Protein AF-A0A8J9U810-F1 (afdb_monomer_lite)

pLDDT: mean 74.34, std 18.33, range [42.16, 97.56]

Sequence (85 aa):
MAFNALRLLIPTEPPDRKLSKIEILRLAGSYITHLDNQLYTGDLERPCLQRNDTDYKSTSLCTFCWSTIKKDKTSARNKEIHGFY

Organism: NCBI:txid405034

InterPro domains:
  IPR011598 Myc-type, basic helix-loop-helix (bHLH) domain [PF00010] (2-35)
  IPR011598 Myc-type, basic helix-loop-helix (bHLH) domain [PS50888] (1-35)
  IPR036638 Helix-loop-helix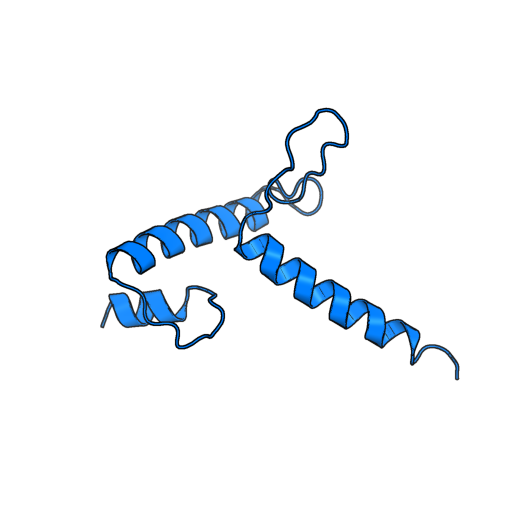 DNA-binding domain superfamily [G3DSA:4.10.280.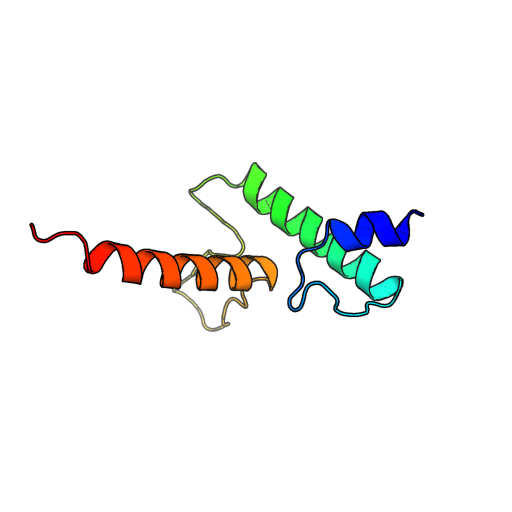10] (1-45)
  IPR036638 Helix-loop-helix DNA-binding domain superfamily [SSF47459] (2-51)
  IPR050283 E-box Binding Transcriptional Regulators [PTHR23349] (2-75)

Secondary structure (DSSP, 8-state):
--HHHHHHHS--SSTT----HHHHHHHHHHHHHHHHHHHHSTTT--TTT----SSSS-----HHHHHHHHHHHHHHHHHSSS---

Structure (mmCIF, N/CA/C/O backbone):
data_AF-A0A8J9U810-F1
#
_entry.id   AF-A0A8J9U810-F1
#
loop_
_atom_site.group_PDB
_atom_site.id
_atom_site.type_symbol
_atom_site.label_atom_id
_atom_site.label_alt_id
_atom_site.label_comp_id
_atom_site.label_asym_id
_atom_site.label_entity_id
_atom_site.label_seq_id
_atom_site.pdbx_PDB_ins_code
_atom_site.Cartn_x
_atom_site.Cartn_y
_atom_site.Cartn_z
_atom_site.occupancy
_atom_site.B_iso_or_equiv
_atom_site.auth_seq_id
_atom_site.auth_comp_id
_atom_site.auth_asym_id
_atom_site.auth_atom_id
_atom_site.pdbx_PDB_model_num
ATOM 1 N N . MET A 1 1 ? 5.985 -17.011 -11.896 1.00 62.06 1 MET A N 1
ATOM 2 C CA . MET A 1 1 ? 5.450 -15.631 -11.962 1.00 62.06 1 MET A CA 1
ATOM 3 C C . MET A 1 1 ? 4.874 -15.215 -10.603 1.00 62.06 1 MET A C 1
ATOM 5 O O . MET A 1 1 ? 3.668 -15.138 -10.469 1.00 62.06 1 MET A O 1
ATOM 9 N N . ALA A 1 2 ? 5.699 -14.981 -9.575 1.00 91.75 2 ALA A N 1
ATOM 10 C CA . ALA A 1 2 ? 5.190 -14.585 -8.246 1.00 91.75 2 ALA A CA 1
ATOM 11 C C . ALA A 1 2 ? 5.364 -13.078 -7.996 1.00 91.75 2 ALA A C 1
ATOM 13 O O . ALA A 1 2 ? 4.392 -12.366 -7.771 1.00 91.75 2 ALA A O 1
ATOM 14 N N . PHE A 1 3 ? 6.589 -12.565 -8.162 1.00 92.62 3 PHE A N 1
ATOM 15 C CA . PHE A 1 3 ? 6.876 -11.129 -8.045 1.00 92.62 3 PHE A CA 1
ATOM 16 C C . PHE A 1 3 ? 6.079 -10.270 -9.035 1.00 92.62 3 PHE A C 1
ATOM 18 O O . PHE A 1 3 ? 5.646 -9.184 -8.669 1.00 92.62 3 PHE A O 1
ATOM 25 N N . ASN A 1 4 ? 5.841 -10.763 -10.255 1.00 92.69 4 ASN A N 1
ATOM 26 C CA . ASN A 1 4 ? 5.038 -10.042 -11.247 1.00 92.69 4 ASN A CA 1
ATOM 27 C C . ASN A 1 4 ? 3.573 -9.927 -10.811 1.00 92.69 4 ASN A C 1
ATOM 29 O O . ASN A 1 4 ? 3.001 -8.851 -10.915 1.00 92.69 4 ASN A O 1
ATOM 33 N N . ALA A 1 5 ? 2.985 -11.001 -10.274 1.00 94.75 5 ALA A N 1
ATOM 34 C CA . ALA A 1 5 ? 1.621 -10.963 -9.752 1.00 94.75 5 ALA A CA 1
ATOM 35 C C . ALA A 1 5 ? 1.518 -10.004 -8.555 1.00 94.75 5 ALA A C 1
ATOM 37 O O . ALA A 1 5 ? 0.646 -9.143 -8.531 1.00 94.75 5 ALA A O 1
ATOM 38 N N . LEU A 1 6 ? 2.470 -10.080 -7.617 1.00 95.88 6 LEU A N 1
ATOM 39 C CA . LEU A 1 6 ? 2.521 -9.171 -6.471 1.00 95.88 6 LEU A CA 1
ATOM 40 C C . LEU A 1 6 ? 2.676 -7.704 -6.907 1.00 95.88 6 LEU A C 1
ATOM 42 O O . LEU A 1 6 ? 2.004 -6.829 -6.374 1.00 95.88 6 LEU A O 1
ATOM 46 N N . ARG A 1 7 ? 3.510 -7.428 -7.918 1.00 94.75 7 ARG A N 1
ATOM 47 C CA . ARG A 1 7 ? 3.714 -6.079 -8.466 1.00 94.75 7 ARG A CA 1
ATOM 48 C C . ARG A 1 7 ? 2.433 -5.465 -9.033 1.00 94.75 7 ARG A C 1
ATOM 50 O O . ARG A 1 7 ? 2.273 -4.252 -8.917 1.00 94.75 7 ARG A O 1
ATOM 57 N N . LEU A 1 8 ? 1.561 -6.270 -9.640 1.00 94.06 8 LEU A N 1
ATOM 58 C CA . LEU A 1 8 ? 0.291 -5.805 -10.207 1.00 94.06 8 LEU A CA 1
ATOM 59 C C . LEU A 1 8 ? -0.728 -5.400 -9.131 1.00 94.06 8 LEU A C 1
ATOM 61 O O . LEU A 1 8 ? -1.602 -4.588 -9.412 1.00 94.06 8 LEU A O 1
ATOM 65 N N . LEU A 1 9 ? -0.608 -5.933 -7.911 1.00 94.50 9 LEU A N 1
ATOM 66 C CA . LEU A 1 9 ? -1.501 -5.611 -6.791 1.00 94.50 9 LEU A CA 1
ATOM 67 C C . LEU A 1 9 ? -1.078 -4.356 -6.015 1.00 94.50 9 LEU A C 1
ATOM 69 O O . LEU A 1 9 ? -1.883 -3.801 -5.275 1.00 94.50 9 LEU A O 1
ATOM 73 N N . ILE A 1 10 ? 0.176 -3.913 -6.151 1.00 93.69 10 ILE A N 1
ATOM 74 C CA . ILE A 1 10 ? 0.696 -2.747 -5.429 1.00 93.69 10 ILE A CA 1
ATOM 75 C C . ILE A 1 10 ? 0.341 -1.469 -6.205 1.00 93.69 10 ILE A C 1
ATOM 77 O O . ILE A 1 10 ? 0.823 -1.299 -7.331 1.00 93.69 10 ILE A O 1
ATOM 81 N N . PRO A 1 11 ? -0.422 -0.531 -5.615 1.00 91.94 11 PRO A N 1
ATOM 82 C CA . PRO A 1 11 ? -0.734 0.732 -6.271 1.00 91.94 11 PRO A CA 1
ATOM 83 C C . PRO A 1 11 ? 0.509 1.634 -6.342 1.00 91.94 11 PRO A C 1
ATOM 85 O O . PRO A 1 11 ? 1.099 1.996 -5.324 1.00 91.94 11 PRO A O 1
ATOM 88 N N . THR A 1 12 ? 0.911 2.003 -7.559 1.00 91.88 12 THR A N 1
ATOM 89 C CA . THR A 1 12 ? 2.070 2.867 -7.840 1.00 91.88 12 THR A CA 1
ATOM 90 C C . THR A 1 12 ? 1.750 3.863 -8.942 1.00 91.88 12 THR A C 1
ATOM 92 O O . THR A 1 12 ? 1.038 3.520 -9.884 1.00 91.88 12 THR A O 1
ATOM 95 N N . GLU A 1 13 ? 2.372 5.037 -8.899 1.00 86.06 13 GLU A N 1
ATOM 96 C CA . GLU A 1 13 ? 2.298 6.024 -9.975 1.00 86.06 13 GLU A CA 1
ATOM 97 C C . GLU A 1 13 ? 3.720 6.391 -10.450 1.00 86.06 13 GLU A C 1
ATOM 99 O O . GLU A 1 13 ? 4.545 6.798 -9.621 1.00 86.06 13 GLU A O 1
ATOM 104 N N . PRO A 1 14 ? 4.056 6.195 -11.743 1.00 86.88 14 PRO A N 1
ATOM 105 C CA . PRO A 1 14 ? 3.239 5.575 -12.798 1.00 86.88 14 PRO A CA 1
ATOM 106 C C . PRO A 1 14 ? 3.083 4.041 -12.616 1.00 86.88 14 PRO A C 1
ATOM 108 O O . PRO A 1 14 ? 3.885 3.416 -11.907 1.00 86.88 14 PRO A O 1
ATOM 111 N N . PRO A 1 15 ? 2.057 3.402 -13.216 1.00 84.50 15 PRO A N 1
ATOM 112 C CA . PRO A 1 15 ? 1.749 1.981 -13.001 1.00 84.50 15 PRO A CA 1
ATOM 113 C C . PRO A 1 15 ? 2.852 1.036 -13.493 1.00 84.50 15 PRO A C 1
ATOM 115 O O . PRO A 1 15 ? 3.016 -0.049 -12.943 1.00 84.50 15 PRO A O 1
ATOM 118 N N . ASP A 1 16 ? 3.655 1.460 -14.462 1.00 86.25 16 ASP A N 1
ATOM 119 C CA . ASP A 1 16 ? 4.771 0.727 -15.063 1.00 86.25 16 ASP A CA 1
ATOM 120 C C . ASP A 1 16 ? 6.122 0.993 -14.375 1.00 86.25 16 ASP A C 1
ATOM 122 O O . ASP A 1 16 ? 7.164 0.509 -14.828 1.00 86.25 16 ASP A O 1
ATOM 126 N N . ARG A 1 17 ? 6.130 1.706 -13.236 1.00 92.06 17 ARG A N 1
ATOM 127 C CA . ARG A 1 17 ? 7.349 1.950 -12.454 1.00 92.06 17 ARG A CA 1
ATOM 128 C C . ARG A 1 17 ? 8.096 0.639 -12.184 1.00 92.06 17 ARG A C 1
ATOM 130 O O . ARG A 1 17 ? 7.575 -0.265 -11.520 1.00 92.06 17 ARG A O 1
ATOM 137 N N . LYS A 1 18 ? 9.343 0.546 -12.651 1.00 93.31 18 LYS A N 1
ATOM 138 C CA . LYS A 1 18 ? 10.219 -0.593 -12.349 1.00 93.31 18 LYS A CA 1
ATOM 139 C C . LYS A 1 18 ? 10.574 -0.569 -10.864 1.00 93.31 18 LYS A C 1
ATOM 141 O O . LYS A 1 18 ? 11.072 0.433 -10.363 1.00 93.31 18 LYS A O 1
ATOM 146 N N . LEU A 1 19 ? 10.298 -1.675 -10.180 1.00 92.88 19 LEU A N 1
ATOM 147 C CA . LEU A 1 19 ? 10.626 -1.883 -8.773 1.00 92.88 19 LEU A CA 1
ATOM 148 C C . LEU A 1 19 ? 11.558 -3.085 -8.656 1.00 92.88 19 LEU A C 1
ATOM 150 O O . LEU A 1 19 ? 11.343 -4.118 -9.294 1.00 92.88 19 LEU A O 1
ATOM 154 N N . SER A 1 20 ? 12.577 -2.964 -7.818 1.00 96.69 20 SER A N 1
ATOM 155 C CA . SER A 1 20 ? 13.397 -4.096 -7.400 1.00 96.69 20 SER A CA 1
ATOM 156 C C . SER A 1 20 ? 12.587 -5.080 -6.547 1.00 96.69 20 SER A C 1
ATOM 158 O O . SER A 1 20 ? 11.558 -4.739 -5.960 1.00 96.69 20 SER A O 1
ATOM 160 N N . LYS A 1 21 ? 13.073 -6.323 -6.423 1.00 95.75 21 LYS A N 1
ATOM 161 C CA . LYS A 1 21 ? 12.417 -7.361 -5.604 1.00 95.75 21 LYS A CA 1
ATOM 162 C C . LYS A 1 21 ? 12.193 -6.906 -4.157 1.00 95.75 21 LYS A C 1
ATOM 164 O O . LYS A 1 21 ? 11.137 -7.173 -3.595 1.00 95.75 21 LYS A O 1
ATOM 169 N N . ILE A 1 22 ? 13.161 -6.202 -3.567 1.00 97.38 22 ILE A N 1
ATOM 170 C CA . ILE A 1 22 ? 13.054 -5.707 -2.190 1.00 97.38 22 ILE A CA 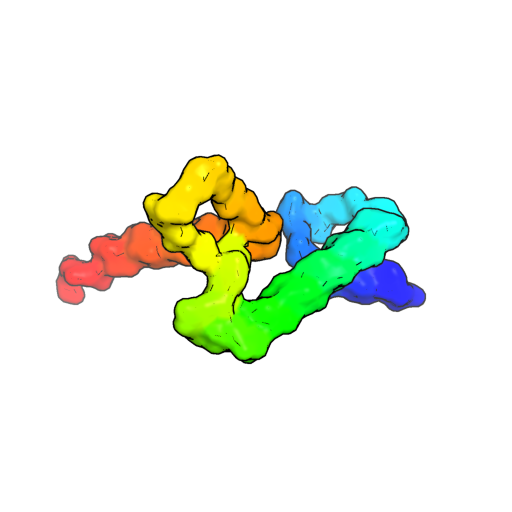1
ATOM 171 C C . ILE A 1 22 ? 12.056 -4.552 -2.069 1.00 97.38 22 ILE A C 1
ATOM 173 O O . ILE A 1 22 ? 11.304 -4.502 -1.099 1.00 97.38 22 ILE A O 1
ATOM 177 N N . GLU A 1 23 ? 11.993 -3.657 -3.057 1.00 95.19 23 GLU A N 1
ATOM 178 C CA . GLU A 1 23 ? 10.985 -2.592 -3.080 1.00 95.19 23 GLU A CA 1
ATOM 179 C C . GLU A 1 23 ? 9.572 -3.166 -3.171 1.00 95.19 23 GLU A C 1
ATOM 181 O O . GLU A 1 23 ? 8.698 -2.715 -2.438 1.00 95.19 23 GLU A O 1
ATOM 186 N N . ILE A 1 24 ? 9.363 -4.196 -4.001 1.00 96.00 24 ILE A N 1
ATOM 187 C CA . 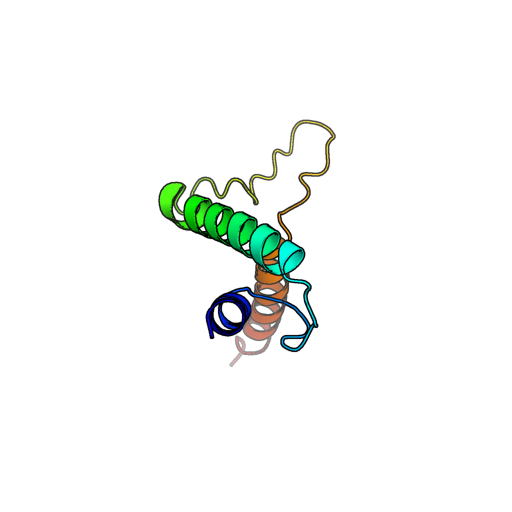ILE A 1 24 ? 8.074 -4.895 -4.106 1.00 96.00 24 ILE A CA 1
ATOM 188 C C . ILE A 1 24 ? 7.653 -5.446 -2.740 1.00 96.00 24 ILE A C 1
ATOM 190 O O . ILE A 1 24 ? 6.522 -5.226 -2.322 1.00 96.00 24 ILE A O 1
ATOM 194 N N . LEU A 1 25 ? 8.553 -6.125 -2.022 1.00 97.56 25 LEU A N 1
ATOM 195 C CA . LEU A 1 25 ? 8.232 -6.697 -0.710 1.00 97.56 25 LEU A CA 1
ATOM 196 C C . LEU A 1 25 ? 7.915 -5.619 0.331 1.00 97.56 25 LEU A C 1
ATOM 198 O O . LEU A 1 25 ? 6.938 -5.744 1.066 1.00 97.56 25 LEU A O 1
ATOM 202 N N . ARG A 1 26 ? 8.711 -4.544 0.374 1.00 95.81 26 ARG A N 1
ATOM 203 C CA . ARG A 1 26 ? 8.483 -3.426 1.301 1.00 95.81 26 ARG A CA 1
ATOM 204 C C . ARG A 1 26 ? 7.145 -2.742 1.029 1.00 95.81 26 ARG A C 1
ATOM 206 O O . ARG A 1 26 ? 6.371 -2.540 1.959 1.00 95.81 26 ARG A O 1
ATOM 213 N N . LEU A 1 27 ? 6.852 -2.441 -0.237 1.00 94.62 27 LEU A N 1
ATOM 214 C CA . LEU A 1 27 ? 5.592 -1.815 -0.633 1.00 94.62 27 LEU A CA 1
ATOM 215 C C . LEU A 1 27 ? 4.390 -2.729 -0.396 1.00 94.62 27 LEU A C 1
ATOM 217 O O . LEU A 1 27 ? 3.362 -2.239 0.057 1.00 94.62 27 LEU A O 1
ATOM 221 N N . ALA A 1 28 ? 4.516 -4.034 -0.646 1.00 96.19 28 ALA A N 1
ATOM 222 C CA . ALA A 1 28 ? 3.468 -5.000 -0.332 1.00 96.19 28 ALA A CA 1
ATOM 223 C C . ALA A 1 28 ? 3.149 -5.009 1.168 1.00 96.19 28 ALA A C 1
ATOM 225 O O . ALA A 1 28 ? 1.984 -4.904 1.537 1.00 96.19 28 ALA A O 1
ATOM 226 N N . GLY A 1 29 ? 4.173 -5.058 2.027 1.00 94.88 29 GLY A N 1
ATOM 227 C CA . GLY A 1 29 ? 3.992 -4.979 3.478 1.00 94.88 29 GLY A CA 1
ATOM 228 C C . GLY A 1 29 ? 3.285 -3.692 3.902 1.00 94.88 29 GLY A C 1
ATOM 229 O O . GLY A 1 29 ? 2.276 -3.742 4.599 1.00 94.88 29 GLY A O 1
ATOM 230 N N . SER A 1 30 ? 3.747 -2.539 3.409 1.00 92.06 30 SER A N 1
ATOM 231 C CA . SER A 1 30 ? 3.095 -1.254 3.688 1.00 92.06 30 SER A CA 1
ATOM 232 C C . SER A 1 30 ? 1.655 -1.183 3.167 1.00 92.06 30 SER A C 1
ATOM 234 O O . SER A 1 30 ? 0.817 -0.540 3.796 1.00 92.06 30 SER A O 1
ATOM 236 N N . TYR A 1 31 ? 1.354 -1.821 2.032 1.00 94.00 31 TYR A N 1
ATOM 237 C CA . TYR A 1 31 ? 0.005 -1.844 1.471 1.00 94.00 31 TYR A CA 1
ATOM 238 C C . TYR A 1 31 ? -0.933 -2.738 2.286 1.00 94.00 31 TYR A C 1
ATOM 240 O O . TYR A 1 31 ? -2.059 -2.333 2.554 1.00 94.00 31 TYR A O 1
ATOM 248 N N . ILE A 1 32 ? -0.456 -3.889 2.770 1.00 93.62 32 ILE A N 1
ATOM 249 C CA . ILE A 1 32 ? -1.211 -4.744 3.696 1.00 93.62 32 ILE A CA 1
ATOM 250 C C . ILE A 1 32 ? -1.573 -3.959 4.960 1.00 93.62 32 ILE A C 1
ATOM 252 O O . ILE A 1 32 ? -2.749 -3.878 5.287 1.00 93.62 32 ILE A O 1
ATOM 256 N N . THR A 1 33 ? -0.609 -3.305 5.618 1.00 89.50 33 THR A N 1
ATOM 257 C CA . THR A 1 33 ? -0.885 -2.477 6.809 1.00 89.50 33 THR A CA 1
ATOM 258 C C . THR A 1 33 ? -1.872 -1.347 6.514 1.00 89.50 33 THR A C 1
ATOM 260 O O . THR A 1 33 ? -2.709 -1.013 7.346 1.00 89.50 33 THR A O 1
ATOM 263 N N . HIS A 1 34 ? -1.796 -0.741 5.328 1.00 88.50 34 HIS A N 1
ATOM 264 C CA . HIS A 1 34 ? -2.751 0.285 4.922 1.00 88.50 34 HIS A CA 1
ATOM 265 C C . HIS A 1 34 ? -4.180 -0.263 4.804 1.00 88.50 34 HIS A C 1
ATOM 267 O O . HIS A 1 34 ? -5.102 0.368 5.318 1.00 88.50 34 HIS A O 1
ATOM 273 N N . LEU A 1 35 ? -4.354 -1.423 4.165 1.00 89.19 35 LEU A N 1
ATOM 274 C CA . LEU A 1 35 ? -5.655 -2.083 4.036 1.00 89.19 35 LEU A CA 1
ATOM 275 C C . LEU A 1 35 ? -6.192 -2.565 5.388 1.00 89.19 35 LEU A C 1
ATOM 277 O O . LEU A 1 35 ? -7.381 -2.421 5.648 1.00 89.19 35 LEU A O 1
ATOM 281 N N . ASP A 1 36 ? -5.319 -3.080 6.253 1.00 88.75 36 ASP A N 1
ATOM 282 C CA . ASP A 1 36 ? -5.641 -3.504 7.618 1.00 88.75 36 ASP A CA 1
ATOM 283 C C . ASP A 1 36 ? -6.224 -2.335 8.426 1.00 88.75 36 ASP A C 1
ATOM 285 O O . ASP A 1 36 ? -7.356 -2.390 8.902 1.00 88.75 36 ASP A O 1
ATOM 289 N N . ASN A 1 37 ? -5.519 -1.202 8.438 1.00 84.06 37 ASN A N 1
ATOM 290 C CA . ASN A 1 37 ? -5.992 0.034 9.060 1.00 84.06 37 ASN A CA 1
ATOM 291 C C . ASN A 1 37 ? -7.305 0.549 8.444 1.00 84.06 37 ASN A C 1
ATOM 293 O O . ASN A 1 37 ? -8.118 1.162 9.128 1.00 84.06 37 ASN A O 1
ATOM 297 N N . GLN A 1 38 ? -7.530 0.339 7.145 1.00 82.44 38 GLN A N 1
ATOM 298 C CA . GLN A 1 38 ? -8.784 0.732 6.504 1.00 82.44 38 GLN A CA 1
ATOM 299 C C . GLN A 1 38 ? -9.951 -0.181 6.908 1.00 82.44 38 GLN A C 1
ATOM 301 O O . GLN A 1 38 ? -11.081 0.292 7.019 1.00 82.44 38 GLN A O 1
ATOM 306 N N . LEU A 1 39 ? -9.691 -1.474 7.112 1.00 84.81 39 LEU A N 1
ATOM 307 C CA . LEU A 1 39 ? -10.707 -2.464 7.451 1.00 84.81 39 LEU A CA 1
ATOM 308 C C . LEU A 1 39 ? -11.095 -2.409 8.933 1.00 84.81 39 LEU A C 1
ATOM 310 O O . LEU A 1 39 ? -12.281 -2.432 9.252 1.00 84.81 39 LEU A O 1
ATOM 314 N N . TYR A 1 40 ? -10.109 -2.344 9.831 1.00 78.62 40 TYR A N 1
ATOM 315 C CA . TYR A 1 40 ? -10.337 -2.507 11.270 1.00 78.62 40 TYR A CA 1
ATOM 316 C C . TYR A 1 40 ? -10.726 -1.222 11.994 1.00 78.62 40 TYR A C 1
ATOM 318 O O . TYR A 1 40 ? -11.365 -1.303 13.041 1.00 78.62 40 TYR A O 1
ATOM 326 N N . THR A 1 41 ? -10.379 -0.044 11.470 1.00 70.19 41 THR A N 1
ATOM 327 C CA . THR A 1 41 ? -10.617 1.214 12.196 1.00 70.19 41 THR A CA 1
ATOM 328 C C . THR A 1 41 ? -11.911 1.945 11.809 1.00 70.19 41 THR A C 1
ATOM 330 O O . THR A 1 41 ? -12.268 2.953 12.420 1.00 70.19 41 THR A O 1
ATOM 333 N N . GLY A 1 42 ? -12.679 1.404 10.855 1.00 62.66 42 GLY A N 1
ATOM 334 C CA . GLY A 1 42 ? -13.957 1.983 10.424 1.00 62.66 42 GLY A CA 1
ATOM 335 C C . GLY A 1 42 ? -13.838 3.435 9.929 1.00 62.66 42 GLY A C 1
ATOM 336 O O . GLY A 1 42 ? -12.745 3.951 9.693 1.00 62.66 42 GLY A O 1
ATOM 337 N N . ASP A 1 43 ? -14.970 4.124 9.754 1.00 58.31 43 ASP A N 1
ATOM 338 C CA . ASP A 1 43 ? -14.976 5.535 9.322 1.00 58.31 43 ASP A CA 1
ATOM 339 C C . ASP A 1 43 ? -14.490 6.514 10.403 1.00 58.31 43 ASP A C 1
ATOM 341 O O . ASP A 1 43 ? -14.153 7.655 10.085 1.00 58.31 43 ASP A O 1
ATOM 345 N N . LEU A 1 44 ? -14.445 6.091 11.669 1.00 54.34 44 LEU A N 1
ATOM 346 C CA . LEU A 1 44 ? -14.245 7.001 12.796 1.00 54.34 44 LEU A CA 1
ATOM 347 C C . LEU A 1 44 ? -12.778 7.267 13.132 1.00 54.34 44 LEU A C 1
ATOM 349 O O . LEU A 1 44 ? -12.481 8.357 13.610 1.00 54.34 44 LEU A O 1
ATOM 353 N N . GLU A 1 45 ? -11.846 6.363 12.826 1.00 56.72 45 GLU A N 1
ATOM 354 C CA . GLU A 1 45 ? -10.442 6.588 13.184 1.00 56.72 45 GLU A CA 1
ATOM 355 C C . GLU A 1 45 ? -9.488 6.034 12.133 1.00 56.72 45 GLU A C 1
ATOM 357 O O . GLU A 1 45 ? -8.705 5.140 12.389 1.00 56.72 45 GLU A O 1
ATOM 362 N N . ARG A 1 46 ? -9.495 6.568 10.910 1.00 63.56 46 ARG A N 1
ATOM 363 C CA . ARG A 1 46 ? -8.443 6.225 9.938 1.00 63.56 46 ARG A CA 1
ATOM 364 C C . ARG A 1 46 ? -7.085 6.649 10.532 1.00 63.56 46 ARG A C 1
ATOM 366 O O . ARG A 1 46 ? -6.805 7.850 10.522 1.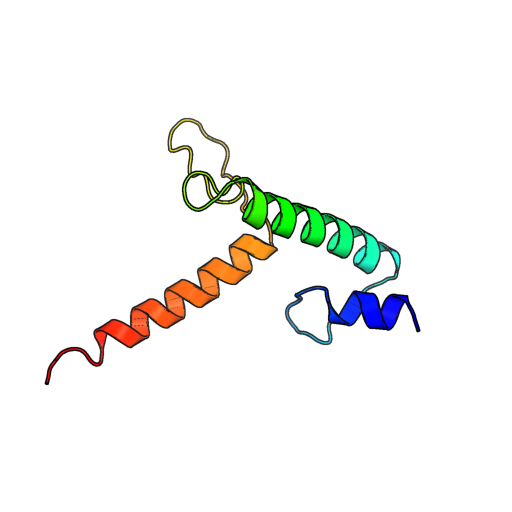00 63.56 46 ARG A O 1
ATOM 373 N N . PRO A 1 47 ? -6.200 5.731 10.969 1.00 62.00 47 PRO A N 1
ATOM 374 C CA . PRO A 1 47 ? -4.996 6.089 11.731 1.00 62.00 47 PRO A CA 1
ATOM 375 C C . PRO A 1 47 ? -4.019 6.908 10.889 1.00 62.00 47 PRO A C 1
ATOM 377 O O . PRO A 1 47 ? -3.264 7.736 11.388 1.00 62.00 47 PRO A O 1
ATOM 380 N N . CYS A 1 48 ? -4.062 6.707 9.565 1.00 65.06 48 CYS A N 1
ATOM 381 C CA . CYS A 1 48 ? -3.297 7.512 8.628 1.00 65.06 48 CYS A CA 1
ATOM 382 C C . CYS A 1 48 ? -3.882 8.912 8.408 1.00 65.06 48 CYS A C 1
ATOM 384 O O . CYS A 1 48 ? -3.149 9.721 7.870 1.00 65.06 48 CYS A O 1
ATOM 386 N N . LEU A 1 49 ? -5.149 9.196 8.745 1.00 61.16 49 LEU A N 1
ATOM 387 C CA . LEU A 1 49 ? -5.831 10.484 8.525 1.00 61.16 49 LEU A CA 1
ATOM 388 C C . LEU A 1 49 ? -6.167 11.242 9.814 1.00 61.16 49 LEU A C 1
ATOM 390 O O . LEU A 1 49 ? -6.706 12.344 9.712 1.00 61.16 49 LEU A O 1
ATOM 394 N N . GLN A 1 50 ? -5.875 10.689 10.997 1.00 59.91 50 GLN A N 1
ATOM 395 C CA . GLN A 1 50 ? -6.042 11.390 12.270 1.00 59.91 50 GLN A CA 1
ATOM 396 C C . GLN A 1 50 ? -5.159 12.646 12.272 1.00 59.91 50 GLN A C 1
ATOM 398 O O . GLN A 1 50 ? -3.956 12.632 12.540 1.00 59.91 50 GLN A O 1
ATOM 403 N N . ARG A 1 51 ? -5.781 13.764 11.891 1.00 56.03 51 ARG A N 1
ATOM 404 C CA . ARG A 1 51 ? -5.287 15.115 12.111 1.00 56.03 51 ARG A CA 1
ATOM 405 C C . ARG A 1 51 ? -5.446 15.391 13.596 1.00 56.03 51 ARG A C 1
ATOM 407 O O . ARG A 1 51 ? -6.466 15.915 14.023 1.00 56.03 51 ARG A O 1
ATOM 414 N N . ASN A 1 52 ? -4.458 15.000 14.388 1.00 50.56 52 ASN A N 1
ATOM 415 C CA . ASN A 1 52 ? -4.353 15.541 15.732 1.00 50.56 52 ASN A CA 1
ATOM 416 C C . ASN A 1 52 ? -3.907 17.000 15.579 1.00 50.56 52 ASN A C 1
ATOM 418 O O . ASN A 1 52 ? -2.738 17.272 15.321 1.00 50.56 52 ASN A O 1
ATOM 422 N N . ASP A 1 53 ? -4.861 17.930 15.680 1.00 53.25 53 ASP A N 1
ATOM 423 C CA . ASP A 1 53 ? -4.631 19.387 15.686 1.00 53.25 53 ASP A CA 1
ATOM 424 C C . ASP A 1 53 ? -3.881 19.870 16.945 1.00 53.25 53 ASP A C 1
ATOM 426 O O . ASP A 1 53 ? -3.597 21.055 17.104 1.00 53.25 53 ASP A O 1
ATOM 430 N N . THR A 1 54 ? -3.500 18.956 17.836 1.00 55.66 54 THR A N 1
ATOM 431 C CA . THR A 1 54 ? -2.665 19.244 18.996 1.00 55.66 54 THR A CA 1
ATOM 432 C C . THR A 1 54 ? -1.321 18.535 18.858 1.00 55.66 54 THR A C 1
ATOM 434 O O . THR A 1 54 ? -1.236 17.318 19.006 1.00 55.66 54 THR A O 1
ATOM 437 N N . ASP A 1 55 ? -0.292 19.353 18.646 1.00 48.41 55 ASP A N 1
ATOM 438 C CA . ASP A 1 55 ? 1.137 19.079 18.821 1.00 48.41 55 ASP A CA 1
ATOM 439 C C . ASP A 1 55 ? 1.953 18.713 17.561 1.00 48.41 55 ASP A C 1
ATOM 441 O O . ASP A 1 55 ? 2.001 17.591 17.064 1.00 48.41 55 ASP A O 1
ATOM 445 N N . TYR A 1 56 ? 2.606 19.756 17.046 1.00 52.53 56 TYR A N 1
ATOM 446 C CA . TYR A 1 56 ? 3.819 19.842 16.230 1.00 52.53 56 TYR A CA 1
ATOM 447 C C . TYR A 1 56 ? 4.589 18.541 15.924 1.00 52.53 56 TYR A C 1
ATOM 449 O O . TYR A 1 56 ? 5.741 18.369 16.313 1.00 52.53 56 TYR A O 1
ATOM 457 N N . LYS A 1 57 ? 4.025 17.678 15.083 1.00 49.62 57 LYS A N 1
ATOM 458 C CA . LYS A 1 57 ? 4.760 16.841 14.122 1.00 49.62 57 LYS A CA 1
ATOM 459 C C . LYS A 1 57 ? 3.797 16.530 12.995 1.00 49.62 57 LYS A C 1
ATOM 461 O O . LYS A 1 57 ? 2.832 15.807 13.195 1.00 49.62 57 LYS A O 1
ATOM 466 N N . SER A 1 58 ? 4.045 17.104 11.819 1.00 56.25 58 SER A N 1
ATOM 467 C CA . SER A 1 58 ? 3.272 16.837 10.608 1.00 56.25 58 SER A CA 1
ATOM 468 C C . SER A 1 58 ? 3.006 15.336 10.488 1.00 56.25 58 SER A C 1
ATOM 470 O O . SER A 1 58 ? 3.947 14.568 10.266 1.00 56.25 58 SER A O 1
ATOM 472 N N . THR A 1 59 ? 1.758 14.908 10.669 1.00 58.41 59 THR A N 1
ATOM 473 C CA . THR A 1 59 ? 1.357 13.524 10.443 1.00 58.41 59 THR A CA 1
ATOM 474 C C . THR A 1 59 ? 1.561 13.256 8.959 1.00 58.41 59 THR A C 1
ATOM 476 O O . THR A 1 59 ? 0.756 13.631 8.106 1.00 58.41 59 THR A O 1
ATOM 479 N N . SER A 1 60 ? 2.727 12.705 8.615 1.00 65.62 60 SER A N 1
ATOM 480 C CA . SER A 1 60 ? 3.049 12.341 7.246 1.00 65.62 60 SER A CA 1
ATOM 481 C C . SER A 1 60 ? 2.127 11.188 6.887 1.00 65.62 60 SER A C 1
ATOM 483 O O . SER A 1 60 ? 2.372 10.043 7.275 1.00 65.62 60 SER A O 1
ATOM 485 N N . LEU A 1 61 ? 1.027 11.514 6.210 1.00 72.00 61 LEU A N 1
ATOM 486 C CA . LEU A 1 61 ? 0.082 10.535 5.693 1.00 72.00 61 LEU A CA 1
ATOM 487 C C . LEU A 1 61 ? 0.868 9.453 4.947 1.00 72.00 61 LEU A C 1
ATOM 489 O O . LEU A 1 61 ? 1.810 9.763 4.208 1.00 72.00 61 LEU A O 1
ATOM 493 N N . CYS A 1 62 ? 0.490 8.185 5.117 1.00 80.88 62 CYS A N 1
ATOM 494 C CA . CYS A 1 62 ? 1.142 7.136 4.346 1.00 80.88 62 CYS A CA 1
ATOM 495 C C . CYS A 1 62 ? 0.939 7.401 2.844 1.00 80.88 62 CYS A C 1
ATOM 497 O O . CYS A 1 62 ? -0.063 7.991 2.425 1.00 80.88 62 CYS A O 1
ATOM 499 N N . THR A 1 63 ? 1.886 6.964 2.017 1.00 83.25 63 THR A N 1
ATOM 500 C CA . THR A 1 63 ? 1.888 7.262 0.575 1.00 83.25 63 THR A CA 1
ATOM 501 C C . THR A 1 63 ? 0.599 6.812 -0.126 1.00 83.25 63 THR A C 1
ATOM 503 O O . THR A 1 63 ? 0.143 7.468 -1.065 1.00 83.25 63 THR A O 1
ATOM 506 N N . PHE A 1 64 ? -0.039 5.744 0.362 1.00 87.25 64 PHE A N 1
ATOM 507 C CA . PHE A 1 64 ? -1.320 5.261 -0.155 1.00 87.25 64 PHE A CA 1
ATOM 508 C C . PHE A 1 64 ? -2.492 6.182 0.225 1.00 87.25 64 PHE A C 1
ATOM 510 O O . PHE A 1 64 ? -3.244 6.580 -0.662 1.00 87.25 64 PHE A O 1
ATOM 517 N N . CYS A 1 65 ? -2.588 6.629 1.486 1.00 82.88 65 CYS A N 1
ATOM 518 C CA . CYS A 1 65 ? -3.598 7.612 1.913 1.00 82.88 65 CYS A CA 1
ATOM 519 C C . CYS A 1 65 ? -3.400 8.976 1.222 1.00 82.88 65 CYS A C 1
ATOM 521 O O . CYS A 1 65 ? -4.362 9.650 0.865 1.00 82.88 65 CYS A O 1
ATOM 523 N N . TRP A 1 66 ? -2.154 9.385 0.965 1.00 78.50 66 TRP A N 1
ATOM 524 C CA . TRP A 1 66 ? -1.876 10.600 0.192 1.00 78.50 66 TRP A CA 1
ATOM 525 C C . TRP A 1 66 ? -2.416 10.517 -1.244 1.00 78.50 66 TRP A C 1
ATOM 527 O O . TRP A 1 66 ? -2.936 11.496 -1.786 1.00 78.50 66 TRP A O 1
ATOM 537 N N . SER A 1 67 ? -2.313 9.337 -1.856 1.00 76.69 67 SER A N 1
ATOM 538 C CA . SER A 1 67 ? -2.767 9.095 -3.228 1.00 76.69 67 SER A CA 1
ATOM 539 C C . SER A 1 67 ? -4.296 9.092 -3.337 1.00 76.69 67 SER A C 1
ATOM 541 O O . SER A 1 67 ? -4.840 9.617 -4.308 1.00 76.69 67 SER A O 1
ATOM 543 N N . THR A 1 68 ? -5.010 8.581 -2.328 1.00 74.44 68 THR A N 1
ATOM 544 C CA . THR A 1 68 ? -6.484 8.583 -2.312 1.00 74.44 68 THR A CA 1
ATOM 545 C C . THR A 1 68 ? -7.066 9.987 -2.121 1.00 74.44 68 THR A C 1
ATOM 547 O O . THR A 1 68 ? -7.928 10.393 -2.897 1.00 74.44 68 THR A O 1
ATOM 550 N N . ILE A 1 69 ? -6.527 10.797 -1.201 1.00 70.00 69 ILE A N 1
ATOM 551 C CA . ILE A 1 69 ? -7.012 12.175 -0.957 1.00 70.00 69 ILE A CA 1
ATOM 552 C C . ILE A 1 69 ? -6.883 13.066 -2.199 1.00 70.00 69 ILE A C 1
ATOM 554 O O . ILE A 1 69 ? -7.748 13.902 -2.471 1.00 70.00 69 ILE A O 1
ATOM 558 N N . LYS A 1 70 ? -5.800 12.912 -2.972 1.00 65.69 70 LYS A N 1
ATOM 559 C CA . LYS A 1 70 ? -5.631 13.644 -4.238 1.00 65.69 70 LYS A CA 1
ATOM 560 C C . LYS A 1 70 ? -6.757 13.336 -5.232 1.00 65.69 70 LYS A C 1
ATOM 562 O O . LYS A 1 70 ? -7.214 14.240 -5.937 1.00 65.69 70 LYS A O 1
ATOM 567 N N . LYS A 1 71 ? -7.231 12.089 -5.259 1.00 62.41 71 LYS A N 1
ATOM 568 C CA . LYS A 1 71 ? -8.327 11.655 -6.131 1.00 62.41 71 LYS A CA 1
ATOM 569 C C . LYS A 1 71 ? -9.668 12.255 -5.690 1.00 62.41 71 LYS A C 1
ATOM 571 O O . LYS A 1 71 ? -10.416 12.750 -6.534 1.00 62.41 71 LYS A O 1
ATOM 576 N N . ASP A 1 72 ? -9.920 12.317 -4.384 1.00 59.03 72 ASP A N 1
ATOM 577 C CA . ASP A 1 72 ? -11.173 12.847 -3.829 1.00 59.03 72 ASP A CA 1
ATOM 578 C C . ASP A 1 72 ? -11.331 14.359 -4.052 1.00 59.03 72 ASP A C 1
ATOM 580 O O . ASP A 1 72 ? -12.398 14.815 -4.471 1.00 59.03 72 ASP A O 1
ATOM 584 N N . LYS A 1 73 ? -10.257 15.148 -3.882 1.00 54.94 73 LYS A N 1
ATOM 585 C CA . LYS A 1 73 ? -10.287 16.602 -4.158 1.00 54.94 73 LYS A CA 1
ATOM 586 C C . LYS A 1 73 ? -10.663 16.928 -5.607 1.00 54.94 73 LYS A C 1
ATOM 588 O O . LYS A 1 73 ? -11.313 17.938 -5.866 1.00 54.94 73 LYS A O 1
ATOM 593 N N . THR A 1 74 ? -10.287 16.060 -6.541 1.00 52.69 74 THR A N 1
ATOM 594 C CA . THR A 1 74 ? -10.585 16.226 -7.971 1.00 52.69 74 THR A CA 1
ATOM 595 C C . THR A 1 74 ? -12.042 15.858 -8.299 1.00 52.69 74 THR A C 1
ATOM 597 O O . THR A 1 74 ? -12.642 16.451 -9.195 1.00 52.69 74 THR A O 1
ATOM 600 N N . SER A 1 75 ? -12.655 14.939 -7.540 1.00 49.41 75 SER A N 1
ATOM 601 C CA . SER A 1 75 ? -14.082 14.603 -7.684 1.00 49.41 75 SER A CA 1
ATOM 602 C C . SER A 1 75 ? -15.011 15.628 -7.028 1.00 49.41 75 SER A C 1
ATOM 604 O O . SER A 1 75 ? -16.078 15.907 -7.571 1.00 49.41 75 SER A O 1
ATOM 606 N N . ALA A 1 76 ? -14.612 16.240 -5.908 1.00 50.56 76 ALA A N 1
ATOM 607 C CA . ALA A 1 76 ? -15.408 17.284 -5.253 1.00 50.56 76 ALA A CA 1
ATOM 608 C C . ALA A 1 76 ? -15.571 18.538 -6.136 1.00 50.56 76 ALA A C 1
ATOM 610 O O . ALA A 1 76 ? -16.676 19.056 -6.268 1.00 50.56 76 ALA A O 1
ATOM 611 N N . ARG A 1 77 ? -14.508 18.953 -6.843 1.00 44.69 77 ARG A N 1
ATOM 612 C CA . ARG A 1 77 ? -14.533 20.094 -7.780 1.00 44.69 77 ARG A CA 1
ATOM 613 C C . ARG A 1 77 ? -15.484 19.890 -8.973 1.00 44.69 77 ARG A C 1
ATOM 615 O O . ARG A 1 77 ? -15.955 20.864 -9.543 1.00 44.69 77 ARG A O 1
ATOM 622 N N . ASN A 1 78 ? -15.777 18.641 -9.346 1.00 47.81 78 ASN A N 1
ATOM 623 C CA . ASN A 1 78 ? -16.682 18.319 -10.456 1.00 47.81 78 ASN A CA 1
ATOM 624 C C . ASN A 1 78 ? -18.165 18.244 -10.048 1.00 47.81 78 ASN A C 1
ATOM 626 O O . ASN A 1 78 ? -19.026 18.317 -10.920 1.00 47.81 78 ASN A O 1
ATOM 630 N N . LYS A 1 79 ? -18.492 18.134 -8.751 1.00 45.03 79 LYS A N 1
ATOM 631 C CA . LYS A 1 79 ? -19.891 18.177 -8.282 1.00 45.03 79 LYS A CA 1
ATOM 632 C C . LYS A 1 79 ? -20.445 19.597 -8.137 1.00 45.03 79 LYS A C 1
ATOM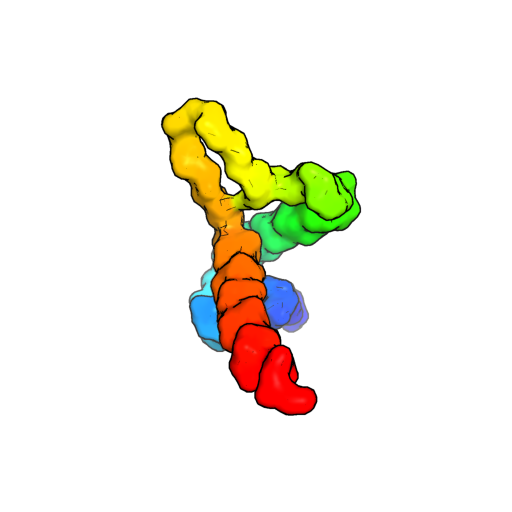 634 O O . LYS A 1 79 ? -21.656 19.764 -8.181 1.00 45.03 79 LYS A O 1
ATOM 639 N N . GLU A 1 80 ? -19.590 20.612 -8.018 1.00 47.31 80 GLU A N 1
ATOM 640 C CA . GLU A 1 80 ? -20.024 22.014 -7.890 1.00 47.31 80 GLU A CA 1
ATOM 641 C C . GLU A 1 80 ? -20.430 22.656 -9.232 1.00 47.31 80 GLU A C 1
ATOM 643 O O . GLU A 1 80 ? -21.100 23.682 -9.231 1.00 47.31 80 GLU A O 1
ATOM 648 N N . ILE A 1 81 ? -20.076 22.061 -10.381 1.00 54.22 81 ILE A N 1
ATOM 649 C CA . ILE A 1 81 ? -20.365 22.643 -11.709 1.00 54.22 81 ILE A CA 1
ATOM 650 C C . ILE A 1 81 ? -21.706 22.155 -12.294 1.00 54.22 81 ILE A C 1
ATOM 652 O O . ILE A 1 81 ? -22.268 22.814 -13.160 1.00 54.22 81 ILE A O 1
ATOM 656 N N . HIS A 1 82 ? -22.274 21.052 -11.796 1.00 50.28 82 HIS A N 1
ATOM 657 C CA . HIS A 1 82 ? -23.505 20.455 -12.345 1.00 50.28 82 HIS A CA 1
ATOM 658 C C . HIS A 1 82 ? -24.725 20.538 -11.406 1.00 50.28 82 HIS A C 1
ATOM 660 O O . HIS A 1 82 ? -25.646 19.734 -11.515 1.00 50.28 82 HIS A O 1
ATOM 666 N N . GLY A 1 83 ? -24.727 21.501 -10.476 1.00 43.50 83 GLY A N 1
ATOM 667 C CA . GLY A 1 83 ? -25.779 21.703 -9.470 1.00 43.50 83 GLY A CA 1
ATOM 668 C C . GLY A 1 83 ? -26.612 22.979 -9.629 1.00 43.50 83 GLY A C 1
ATOM 669 O O . GLY A 1 83 ? -27.184 23.433 -8.646 1.00 43.50 83 GLY A O 1
ATOM 670 N N . PHE A 1 84 ? -26.663 23.575 -10.823 1.00 45.00 84 PHE A N 1
ATOM 671 C CA . PHE A 1 84 ? -27.581 24.676 -11.138 1.00 45.00 84 PHE A CA 1
ATOM 672 C C . PHE A 1 84 ? -28.153 24.499 -12.548 1.00 45.00 84 PHE A C 1
ATOM 674 O O . PHE A 1 84 ? -27.686 25.139 -13.484 1.00 45.00 84 PHE A O 1
ATOM 681 N N . TYR A 1 85 ? -29.115 23.588 -12.690 1.00 42.16 85 TYR A N 1
ATOM 682 C CA . TYR A 1 85 ? -30.318 23.722 -13.523 1.00 42.16 85 TYR A CA 1
ATOM 683 C C . TYR A 1 85 ? -31.282 22.582 -13.190 1.00 42.16 85 TYR A C 1
ATOM 685 O O . TYR A 1 85 ? -30.795 21.439 -13.035 1.00 42.16 85 TYR A O 1
#

Radius of gyration: 16.59 Å; chains: 1; bounding box: 44×40×34 Å

Foldseek 3Di:
DPLVVLLCPQDDVPSPDDDDSVRSVVSSVVVVVQVVLPPPVDPPPSVLPPPPVPDDDPSPRPPVRVVVVVVVVVVVVVVVVPPDD